Protein AF-A0A6B3FRT0-F1 (afdb_monomer_lite)

Sequence (143 aa):
QRRYFESVAPYARRLIHQVGAPAVGEITGLPPAVSLEQRRSAPGARSSVGTVTTLSNSLRMLFSRAGDYPLGAERLDSDSFSPNTAVGACPECHGLGRIHRTDEELLVPDPSLSIREGAIAAWPGAWQGKNLRDVLDALGYDV

Secondary structure (DSSP, 8-state):
-HHHHHHS-HHHHHHHTTSPPPS-S----PPP--------PPP-TT--HHHHTSHHHHHHHHHHHHPPPPTTPPP--GGGG-TTSTTTS-TTTTTSSS-----HHHH-S-TTS-TTTT--TTS--HHHHHHHHHHHHHTT---

Structure (mmCIF, N/CA/C/O backbone):
data_AF-A0A6B3FRT0-F1
#
_entry.id   AF-A0A6B3FRT0-F1
#
loop_
_atom_site.group_PDB
_atom_site.id
_atom_site.type_symbol
_atom_site.label_atom_id
_atom_site.label_alt_id
_atom_site.label_comp_id
_atom_site.label_asym_id
_atom_site.label_entity_id
_atom_site.label_seq_id
_atom_site.pdbx_PDB_ins_code
_atom_site.Cartn_x
_atom_site.Cartn_y
_atom_site.Cartn_z
_atom_site.occupancy
_atom_site.B_iso_or_equiv
_atom_site.auth_seq_id
_atom_site.auth_comp_id
_atom_site.auth_asym_id
_atom_site.auth_atom_id
_atom_site.pdbx_PDB_model_num
ATOM 1 N N . GLN A 1 1 ? 25.544 32.024 -23.897 1.00 51.34 1 GLN A N 1
ATOM 2 C CA . GLN A 1 1 ? 25.705 32.972 -22.768 1.00 51.34 1 GLN A CA 1
ATOM 3 C C . GLN A 1 1 ? 24.503 33.045 -21.813 1.00 51.34 1 GLN A C 1
ATOM 5 O O . GLN A 1 1 ? 24.745 33.018 -20.618 1.00 51.34 1 GLN A O 1
ATOM 10 N N . ARG A 1 2 ? 23.233 33.072 -22.263 1.00 47.97 2 ARG A N 1
ATOM 11 C CA . ARG A 1 2 ? 22.040 33.221 -21.381 1.00 47.97 2 ARG A CA 1
ATOM 12 C C . ARG A 1 2 ? 21.916 32.203 -20.223 1.00 47.97 2 ARG A C 1
ATOM 14 O O . ARG A 1 2 ? 21.635 32.611 -19.106 1.00 47.97 2 ARG A O 1
ATOM 21 N N . ARG A 1 3 ? 22.226 30.918 -20.456 1.00 51.53 3 ARG A N 1
ATOM 22 C CA . ARG A 1 3 ? 22.096 29.845 -19.441 1.00 51.53 3 ARG A CA 1
ATOM 23 C C . ARG A 1 3 ? 23.087 29.938 -18.267 1.00 51.53 3 ARG A C 1
ATOM 25 O O . ARG A 1 3 ? 22.765 29.487 -17.179 1.00 51.53 3 ARG A O 1
ATOM 32 N N . TYR A 1 4 ? 24.263 30.547 -18.455 1.00 59.91 4 TYR A N 1
ATOM 33 C CA . TYR A 1 4 ? 25.227 30.754 -17.359 1.00 59.91 4 TYR A CA 1
ATOM 34 C C . TYR A 1 4 ? 24.716 31.795 -16.355 1.00 59.91 4 TYR A C 1
ATOM 36 O O . TYR A 1 4 ? 24.841 31.624 -15.148 1.00 59.91 4 TYR A O 1
ATOM 44 N N . PHE A 1 5 ? 24.068 32.857 -16.844 1.00 58.00 5 PHE A N 1
ATOM 45 C CA . PHE A 1 5 ? 23.480 33.883 -15.979 1.00 58.00 5 PHE A CA 1
ATOM 46 C C . PHE A 1 5 ? 22.320 33.341 -15.134 1.00 58.00 5 PHE A C 1
ATOM 48 O O . PHE A 1 5 ? 22.100 33.807 -14.015 1.00 58.00 5 PHE A O 1
ATOM 55 N N . GLU A 1 6 ? 21.612 32.330 -15.637 1.00 60.41 6 GLU A N 1
ATOM 56 C CA . GLU A 1 6 ? 20.507 31.676 -14.933 1.00 60.41 6 GLU A CA 1
ATOM 57 C C . GLU A 1 6 ? 20.988 30.798 -13.766 1.00 60.41 6 GLU A C 1
ATOM 59 O O . GLU A 1 6 ? 20.294 30.734 -12.753 1.00 60.41 6 GLU A O 1
ATOM 64 N N . SER A 1 7 ? 22.201 30.230 -13.832 1.00 61.56 7 SER A N 1
ATOM 65 C CA . SER A 1 7 ? 22.796 29.431 -12.745 1.00 61.56 7 SER A CA 1
ATOM 66 C C . SER A 1 7 ? 23.462 30.249 -11.631 1.00 61.56 7 SER A C 1
ATOM 68 O O . SER A 1 7 ? 23.836 29.692 -10.602 1.00 61.56 7 SER A O 1
ATOM 70 N N . VAL A 1 8 ? 23.631 31.565 -11.804 1.00 67.50 8 VAL A N 1
ATOM 71 C CA . VAL A 1 8 ? 24.262 32.431 -10.793 1.00 67.50 8 VAL A CA 1
ATOM 72 C C . VAL A 1 8 ? 23.214 32.960 -9.812 1.00 67.50 8 VAL A C 1
ATOM 74 O O . VAL A 1 8 ? 22.159 33.452 -10.226 1.00 67.50 8 VAL A O 1
ATOM 77 N N . ALA A 1 9 ? 23.517 32.893 -8.511 1.00 71.75 9 ALA A N 1
ATOM 78 C CA . ALA A 1 9 ? 22.637 33.356 -7.441 1.00 71.75 9 ALA A CA 1
ATOM 79 C C . ALA A 1 9 ? 22.222 34.836 -7.627 1.00 71.75 9 ALA A C 1
ATOM 81 O O . ALA A 1 9 ? 23.047 35.649 -8.056 1.00 71.75 9 ALA A O 1
ATOM 82 N N . PRO A 1 10 ? 20.985 35.231 -7.257 1.00 68.81 10 PRO A N 1
ATOM 83 C CA . PRO A 1 10 ? 20.462 36.582 -7.499 1.00 68.81 10 PRO A CA 1
ATOM 84 C C . PRO A 1 10 ? 21.353 37.722 -6.978 1.00 68.81 10 PRO A C 1
ATOM 86 O O . PRO A 1 10 ? 21.438 38.772 -7.612 1.00 68.81 10 PRO A O 1
ATOM 89 N N . TYR A 1 11 ? 22.053 37.510 -5.857 1.00 66.81 11 TYR A N 1
ATOM 90 C CA . TYR A 1 11 ? 23.007 38.472 -5.294 1.00 66.81 11 TYR A CA 1
ATOM 91 C C . TYR A 1 11 ? 24.244 38.666 -6.186 1.00 66.81 11 TYR A C 1
ATOM 93 O O . TYR A 1 11 ? 24.618 39.795 -6.495 1.00 66.81 11 TYR A O 1
ATOM 101 N N . ALA A 1 12 ? 24.831 37.576 -6.684 1.00 63.91 12 ALA A N 1
ATOM 102 C CA . ALA A 1 12 ? 26.010 37.622 -7.546 1.00 63.91 12 ALA A CA 1
ATOM 103 C C . ALA A 1 12 ? 25.713 38.237 -8.927 1.00 63.91 12 ALA A C 1
ATOM 105 O O . ALA A 1 12 ? 26.590 38.858 -9.521 1.00 63.91 12 ALA A O 1
ATOM 106 N N . ARG A 1 13 ? 24.459 38.184 -9.402 1.00 69.25 13 ARG A N 1
ATOM 107 C CA . ARG A 1 13 ? 24.041 38.889 -10.630 1.00 69.25 13 ARG A CA 1
ATOM 108 C C . ARG A 1 13 ? 24.226 40.409 -10.539 1.00 69.25 13 ARG A C 1
ATOM 110 O O . ARG A 1 13 ? 24.562 41.028 -11.542 1.00 69.25 13 ARG A O 1
ATOM 117 N N . ARG A 1 14 ? 24.069 41.008 -9.348 1.00 67.25 14 ARG A N 1
ATOM 118 C CA . ARG A 1 14 ? 24.278 42.456 -9.138 1.00 67.25 14 ARG A CA 1
ATOM 119 C C . ARG A 1 14 ? 25.748 42.864 -9.269 1.00 67.25 14 ARG A C 1
ATOM 121 O O . ARG A 1 14 ? 26.025 43.962 -9.733 1.00 67.25 14 ARG A O 1
ATOM 128 N N . LEU A 1 15 ? 26.668 41.971 -8.906 1.00 63.25 15 LEU A N 1
ATOM 129 C CA . LEU A 1 15 ? 28.116 42.189 -8.995 1.00 63.25 15 LEU A CA 1
ATOM 130 C C . LEU A 1 15 ? 28.636 42.046 -10.432 1.00 63.25 15 LEU A C 1
ATOM 132 O O . LEU A 1 15 ? 29.570 42.739 -10.814 1.00 63.25 15 LEU A O 1
ATOM 136 N N . ILE A 1 16 ? 28.010 41.201 -11.259 1.00 63.12 16 ILE A N 1
ATOM 137 C CA . ILE A 1 16 ? 28.448 40.980 -12.649 1.00 63.12 16 ILE A CA 1
ATOM 138 C C . ILE A 1 16 ? 28.275 42.237 -13.514 1.00 63.12 16 ILE A C 1
ATOM 140 O O . ILE A 1 16 ? 29.107 42.505 -14.373 1.00 63.12 16 ILE A O 1
ATOM 144 N N . HIS A 1 17 ? 27.254 43.054 -13.247 1.00 60.31 17 HIS A N 1
ATOM 145 C CA . HIS A 1 17 ? 27.077 44.340 -13.929 1.00 60.31 17 HIS A CA 1
ATOM 146 C C . HIS A 1 17 ? 28.122 45.402 -13.539 1.00 60.31 17 HIS A C 1
ATOM 148 O O . HIS A 1 17 ? 28.196 46.433 -14.200 1.00 60.31 17 HIS A O 1
ATOM 154 N N . GLN A 1 18 ? 28.921 45.167 -12.491 1.00 59.28 18 GLN A N 1
ATOM 155 C CA . GLN A 1 18 ? 30.013 46.057 -12.074 1.00 59.28 18 GLN A CA 1
ATOM 156 C C . GLN A 1 18 ? 31.367 45.658 -12.675 1.00 59.28 18 GLN A C 1
ATOM 158 O O . GLN A 1 18 ? 32.341 46.395 -12.536 1.00 59.28 18 GLN A O 1
ATOM 163 N N . VAL A 1 19 ? 31.449 44.501 -13.337 1.00 62.47 19 VAL A N 1
ATOM 164 C CA . VAL A 1 19 ? 32.680 44.036 -13.975 1.00 62.47 19 VAL A CA 1
ATOM 165 C C . VAL A 1 19 ? 32.771 44.696 -15.350 1.00 62.47 19 VAL A C 1
ATOM 167 O O . VAL A 1 19 ? 31.917 44.478 -16.207 1.00 62.47 19 VAL A O 1
ATOM 170 N N . GLY A 1 20 ? 33.783 45.547 -15.538 1.00 68.38 20 GLY A N 1
ATOM 171 C CA . GLY A 1 20 ? 34.065 46.197 -16.819 1.00 68.38 20 GLY A CA 1
ATOM 172 C C . GLY A 1 20 ? 34.284 45.192 -17.955 1.00 68.38 20 GLY A C 1
ATOM 173 O O . GLY A 1 20 ? 34.428 43.990 -17.723 1.00 68.38 20 GLY A O 1
ATOM 174 N N . ALA A 1 21 ? 34.305 45.691 -19.195 1.00 71.12 21 ALA A N 1
ATOM 175 C CA . ALA A 1 21 ? 34.517 44.849 -20.369 1.00 71.12 21 ALA A CA 1
ATOM 176 C C . ALA A 1 21 ? 35.779 43.980 -20.183 1.00 71.12 21 ALA A C 1
ATOM 178 O O . ALA A 1 21 ? 36.821 44.508 -19.781 1.00 71.12 21 ALA A O 1
ATOM 179 N N . PRO A 1 22 ? 35.698 42.659 -20.427 1.00 70.69 22 PRO A N 1
ATOM 180 C CA . PRO A 1 22 ? 36.846 41.785 -20.258 1.00 70.69 22 PRO A CA 1
ATOM 181 C C . PRO A 1 22 ? 37.973 42.242 -21.187 1.00 70.69 22 PRO A C 1
ATOM 183 O O . PRO A 1 22 ? 37.732 42.600 -22.336 1.00 70.69 22 PRO A O 1
ATOM 186 N N . ALA A 1 23 ? 39.216 42.191 -20.709 1.00 76.62 23 ALA A N 1
ATOM 187 C CA . ALA A 1 23 ? 40.393 42.594 -21.486 1.00 76.62 23 ALA A CA 1
ATOM 188 C C . ALA A 1 23 ? 40.737 41.630 -22.644 1.00 76.62 23 ALA A C 1
ATOM 190 O O . ALA A 1 23 ? 41.798 41.745 -23.252 1.00 76.62 23 ALA A O 1
ATOM 191 N N . VAL A 1 24 ? 39.873 40.655 -22.932 1.00 78.56 24 VAL A N 1
ATOM 192 C CA . VAL A 1 24 ? 40.092 39.594 -23.918 1.00 78.56 24 VAL A CA 1
ATOM 193 C C . VAL A 1 24 ? 38.992 39.630 -24.975 1.00 78.56 24 VAL A C 1
ATOM 195 O O . VAL A 1 24 ? 37.809 39.700 -24.644 1.00 78.56 24 VAL A O 1
ATOM 198 N N . GLY A 1 25 ? 39.391 39.592 -26.250 1.00 78.38 25 GLY A N 1
ATOM 199 C CA . GLY A 1 25 ? 38.466 39.627 -27.389 1.00 78.38 25 GLY A CA 1
ATOM 200 C C . GLY A 1 25 ? 37.783 38.287 -27.666 1.00 78.38 25 GLY A C 1
ATOM 201 O O . GLY A 1 25 ? 36.653 38.261 -28.144 1.00 78.38 25 GLY A O 1
ATOM 202 N N . GLU A 1 26 ? 38.439 37.176 -27.325 1.00 79.88 26 GLU A N 1
ATOM 203 C CA . GLU A 1 26 ? 37.918 35.828 -27.541 1.00 79.88 26 GLU A CA 1
ATOM 204 C C . GLU A 1 26 ? 38.506 34.847 -26.516 1.00 79.88 26 GLU A C 1
ATOM 206 O O . GLU A 1 26 ? 39.650 34.993 -26.085 1.00 79.88 26 GLU A O 1
ATOM 211 N N . ILE A 1 27 ? 37.714 33.849 -26.111 1.00 76.75 27 ILE A N 1
ATOM 212 C CA . ILE A 1 27 ? 38.150 32.750 -25.243 1.00 76.75 27 ILE A CA 1
ATOM 213 C C . ILE A 1 27 ? 37.835 31.433 -25.954 1.00 76.75 27 ILE A C 1
ATOM 215 O O . ILE A 1 27 ? 36.669 31.090 -26.148 1.00 76.75 27 ILE A O 1
ATOM 219 N N . THR A 1 28 ? 38.873 30.675 -26.300 1.00 82.12 28 THR A N 1
ATOM 220 C CA . THR A 1 28 ? 38.776 29.342 -26.913 1.00 82.12 28 THR A CA 1
ATOM 221 C C . THR A 1 28 ? 39.165 28.249 -25.915 1.00 82.12 28 THR A C 1
ATOM 223 O O . THR A 1 28 ? 39.924 28.501 -24.983 1.00 82.12 28 THR A O 1
ATOM 226 N N . GLY A 1 29 ? 38.687 27.015 -26.110 1.00 82.19 29 GLY A N 1
ATOM 227 C CA . GLY A 1 29 ? 39.099 25.866 -25.287 1.00 82.19 29 GLY A CA 1
ATOM 228 C C . GLY A 1 29 ? 38.377 25.726 -23.943 1.00 82.19 29 GLY A C 1
ATOM 229 O O . GLY A 1 29 ? 38.827 24.969 -23.086 1.00 82.19 29 GLY A O 1
ATOM 230 N N . LEU A 1 30 ? 37.249 26.419 -23.747 1.00 78.69 30 LEU A N 1
ATOM 231 C CA . LEU A 1 30 ? 36.387 26.152 -22.597 1.00 78.69 30 LEU A CA 1
ATOM 232 C C . LEU A 1 30 ? 35.816 24.729 -22.716 1.00 78.69 30 LEU A C 1
ATOM 234 O O . LEU A 1 30 ? 35.180 24.424 -23.731 1.00 78.69 30 LEU A O 1
ATOM 238 N N . PRO A 1 31 ? 36.009 23.858 -21.709 1.00 77.62 31 PRO A N 1
ATOM 239 C CA . PRO A 1 31 ? 35.381 22.547 -21.720 1.00 77.62 31 PRO A CA 1
ATOM 240 C C . PRO A 1 31 ? 33.855 22.717 -21.719 1.00 77.62 31 PRO A C 1
ATOM 242 O O . PRO A 1 31 ? 33.342 23.686 -21.145 1.00 77.62 31 PRO A O 1
ATOM 245 N N . PRO A 1 32 ? 33.102 21.800 -22.351 1.00 78.06 32 PRO A N 1
ATOM 246 C CA . PRO A 1 32 ? 31.650 21.867 -22.335 1.00 78.06 32 PRO A CA 1
ATOM 247 C C . PRO A 1 32 ? 31.161 21.865 -20.884 1.00 78.06 32 PRO A C 1
ATOM 249 O O . PRO A 1 32 ? 31.406 20.927 -20.127 1.00 78.06 32 PRO A O 1
ATOM 252 N N . ALA A 1 33 ? 30.469 22.933 -20.488 1.00 75.44 33 ALA A N 1
ATOM 253 C CA . ALA A 1 33 ? 29.853 23.006 -19.174 1.00 75.44 33 ALA A CA 1
ATOM 254 C C . ALA A 1 33 ? 28.636 22.072 -19.149 1.00 75.44 33 ALA A C 1
ATOM 256 O O . ALA A 1 33 ? 27.592 22.376 -19.731 1.00 75.44 33 ALA A O 1
ATOM 257 N N . VAL A 1 34 ? 28.776 20.924 -18.485 1.00 74.06 34 VAL A N 1
ATOM 258 C CA . VAL A 1 34 ? 27.666 20.004 -18.224 1.00 74.06 34 VAL A CA 1
ATOM 259 C C . VAL A 1 34 ? 27.057 20.369 -16.875 1.00 74.06 34 VAL A C 1
ATOM 261 O O . VAL A 1 34 ? 27.675 20.173 -15.832 1.00 74.06 34 VAL A O 1
ATOM 264 N N . SER A 1 35 ? 25.839 20.908 -16.892 1.00 71.12 35 SER A N 1
ATOM 265 C CA . SER A 1 35 ? 25.037 21.059 -15.677 1.00 71.12 35 SER A CA 1
ATOM 266 C C . SER A 1 35 ? 24.246 19.772 -15.457 1.00 71.12 35 SER A C 1
ATOM 268 O O . SER A 1 35 ? 23.354 19.454 -16.244 1.00 71.12 35 SER A O 1
ATOM 270 N N . LEU A 1 36 ? 24.589 19.019 -14.412 1.00 67.94 36 LEU A N 1
ATOM 271 C CA . LEU A 1 36 ? 23.801 17.878 -13.955 1.00 67.94 36 LEU A CA 1
ATOM 272 C C . LEU A 1 36 ? 22.864 18.355 -12.845 1.00 67.94 36 LEU A C 1
ATOM 274 O O . LEU A 1 36 ? 23.280 18.551 -11.704 1.00 67.94 36 LEU A O 1
ATOM 278 N N . GLU A 1 37 ? 21.587 18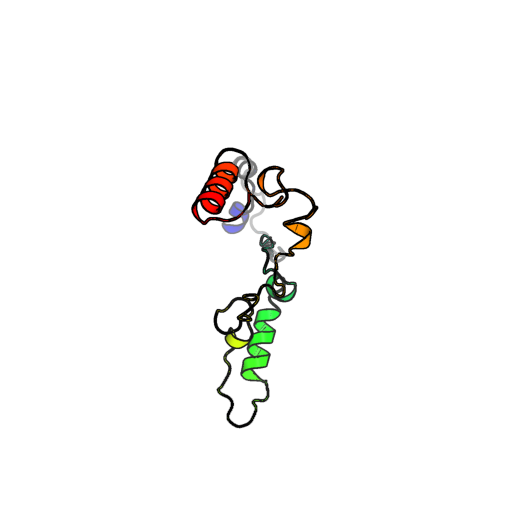.542 -13.171 1.00 63.41 37 GLU A N 1
ATOM 279 C CA . GLU A 1 37 ? 20.568 18.748 -12.145 1.00 63.41 37 GLU A CA 1
ATOM 280 C C . GLU A 1 37 ? 20.382 17.451 -11.356 1.00 63.41 37 GLU A C 1
ATOM 282 O O . GLU A 1 37 ? 19.853 16.457 -11.862 1.00 63.41 37 GLU A O 1
ATOM 287 N N . GLN A 1 38 ? 20.779 17.461 -10.083 1.00 66.62 38 GLN A N 1
ATOM 288 C CA . GLN A 1 38 ? 20.372 16.413 -9.161 1.00 66.62 38 GLN A CA 1
ATOM 289 C C . GLN A 1 38 ? 18.873 16.587 -8.884 1.00 66.62 38 GLN A C 1
ATOM 291 O O . GLN A 1 38 ? 18.479 17.315 -7.972 1.00 66.62 38 GLN A O 1
ATOM 296 N N . ARG A 1 39 ? 18.022 15.912 -9.667 1.00 64.00 39 ARG A N 1
ATOM 297 C CA . ARG A 1 39 ? 16.595 15.782 -9.353 1.00 64.00 39 ARG A CA 1
ATOM 298 C C . ARG A 1 39 ? 16.457 14.962 -8.077 1.00 64.00 39 ARG A C 1
ATOM 300 O O . ARG A 1 39 ? 16.364 13.738 -8.106 1.00 64.00 39 ARG A O 1
ATOM 307 N N . ARG A 1 40 ? 16.464 15.643 -6.934 1.00 61.56 40 ARG A N 1
ATOM 308 C CA . ARG A 1 40 ? 16.062 15.060 -5.657 1.00 61.56 40 ARG A CA 1
ATOM 309 C C . ARG A 1 40 ? 14.548 14.883 -5.701 1.00 61.56 40 ARG A C 1
ATOM 311 O O . ARG A 1 40 ? 13.807 15.736 -5.227 1.00 61.56 40 ARG A O 1
ATOM 318 N N . SER A 1 41 ? 14.075 13.806 -6.325 1.00 64.38 41 SER A N 1
ATOM 319 C CA . SER A 1 41 ? 12.700 13.367 -6.093 1.00 64.38 41 SER A CA 1
ATOM 320 C C . SER A 1 41 ? 12.578 13.026 -4.615 1.00 64.38 41 SER A C 1
ATOM 322 O O . SER A 1 41 ? 13.357 12.221 -4.104 1.00 64.38 41 SER A O 1
ATOM 324 N N . ALA A 1 42 ? 11.622 13.649 -3.928 1.00 70.31 42 ALA A N 1
ATOM 325 C CA . ALA A 1 42 ? 11.265 13.237 -2.582 1.00 70.31 42 ALA A CA 1
ATOM 326 C C . ALA A 1 42 ? 10.782 11.776 -2.649 1.00 70.31 42 ALA A C 1
ATOM 328 O O . ALA A 1 42 ? 9.873 11.486 -3.436 1.00 70.31 42 ALA A O 1
ATOM 329 N N . PRO A 1 43 ? 11.391 10.846 -1.894 1.00 72.00 43 PRO A N 1
ATOM 330 C CA . PRO A 1 43 ? 10.902 9.478 -1.832 1.00 72.00 43 PRO A CA 1
ATOM 331 C C . PRO A 1 43 ? 9.462 9.470 -1.308 1.00 72.00 43 PRO A C 1
ATOM 333 O O . PRO A 1 43 ? 9.160 10.107 -0.301 1.00 72.00 43 PRO A O 1
ATOM 336 N N . GLY A 1 44 ? 8.575 8.754 -1.994 1.00 80.69 44 GLY A N 1
ATOM 337 C CA . GLY A 1 44 ? 7.226 8.448 -1.521 1.00 80.69 44 GLY A CA 1
ATOM 338 C C . GLY A 1 44 ? 7.132 6.999 -1.044 1.00 80.69 44 GLY A C 1
ATOM 339 O O . GLY A 1 44 ? 8.041 6.203 -1.265 1.00 80.69 44 GLY A O 1
ATOM 340 N N . ALA A 1 45 ? 5.997 6.615 -0.456 1.00 82.31 45 ALA A N 1
ATOM 341 C CA . ALA A 1 45 ? 5.774 5.248 0.037 1.00 82.31 45 ALA A CA 1
ATOM 342 C C . ALA A 1 45 ? 5.902 4.150 -1.044 1.00 82.31 45 ALA A C 1
ATOM 344 O O . ALA A 1 45 ? 6.101 2.987 -0.714 1.00 82.31 45 ALA A O 1
ATOM 345 N N . ARG A 1 46 ? 5.798 4.522 -2.329 1.00 82.81 46 ARG A N 1
ATOM 346 C CA . ARG A 1 46 ? 5.949 3.636 -3.500 1.00 82.81 46 ARG A CA 1
ATOM 347 C C . ARG A 1 46 ? 7.322 3.722 -4.175 1.00 82.81 46 ARG A C 1
ATOM 349 O O . ARG A 1 46 ? 7.533 3.117 -5.223 1.00 82.81 46 ARG A O 1
ATOM 356 N N . SER A 1 47 ? 8.252 4.509 -3.637 1.00 88.44 47 SER A N 1
ATOM 357 C CA . SER A 1 47 ? 9.583 4.638 -4.223 1.00 88.44 47 SER A CA 1
ATOM 358 C C . SER A 1 47 ? 10.397 3.367 -4.000 1.00 88.44 47 SER A C 1
ATOM 360 O O . SER A 1 47 ? 10.581 2.920 -2.874 1.00 88.44 47 SER A O 1
ATOM 362 N N . SER A 1 48 ? 10.940 2.822 -5.084 1.00 87.81 48 SER A N 1
ATOM 363 C CA . SER A 1 48 ? 11.905 1.725 -5.068 1.00 87.81 48 SER A CA 1
ATOM 364 C C . SER A 1 48 ? 13.198 2.135 -5.770 1.00 87.81 48 SER A C 1
ATOM 366 O O . SER A 1 48 ? 13.237 3.119 -6.519 1.00 87.81 48 SER A O 1
ATOM 368 N N . VAL A 1 49 ? 14.261 1.346 -5.588 1.00 90.19 49 VAL A N 1
ATOM 369 C CA . VAL A 1 49 ? 15.519 1.519 -6.336 1.00 90.19 49 VAL A CA 1
ATOM 370 C C . VAL A 1 49 ? 15.241 1.555 -7.841 1.00 90.19 49 VAL A C 1
ATOM 372 O O . VAL A 1 49 ? 15.755 2.427 -8.537 1.00 90.19 49 VAL A O 1
ATOM 375 N N . GLY A 1 50 ? 14.358 0.683 -8.339 1.00 89.50 50 GLY A N 1
ATOM 376 C CA . GLY A 1 50 ? 14.005 0.609 -9.757 1.00 89.50 50 GLY A CA 1
ATOM 377 C C . GLY A 1 50 ? 13.268 1.840 -10.297 1.00 89.50 50 GLY A C 1
ATOM 378 O O . GLY A 1 50 ? 13.449 2.190 -11.465 1.00 89.50 50 GLY A O 1
ATOM 379 N N . THR A 1 51 ? 12.451 2.524 -9.487 1.00 87.62 51 THR A N 1
ATOM 380 C CA . THR A 1 51 ? 11.779 3.768 -9.911 1.00 87.62 51 THR A CA 1
ATOM 381 C C . THR A 1 51 ? 12.708 4.972 -9.822 1.00 87.62 51 THR A C 1
ATOM 383 O O . THR A 1 51 ? 12.707 5.803 -10.722 1.00 87.62 51 THR A O 1
ATOM 386 N N . VAL A 1 52 ? 13.534 5.048 -8.771 1.00 88.00 52 VAL A N 1
ATOM 387 C CA . VAL A 1 52 ? 14.462 6.174 -8.553 1.00 88.00 52 VAL A CA 1
ATOM 388 C C . VAL A 1 52 ? 15.573 6.186 -9.601 1.00 88.00 52 VAL A C 1
ATOM 390 O O . VAL A 1 52 ? 15.924 7.237 -10.124 1.00 88.00 52 VAL A O 1
ATOM 393 N N . THR A 1 53 ? 16.094 5.012 -9.955 1.00 89.31 53 THR A N 1
ATOM 394 C CA . THR A 1 53 ? 17.136 4.863 -10.985 1.00 89.31 53 THR A CA 1
ATOM 395 C C . THR A 1 53 ? 16.578 4.774 -12.403 1.00 89.31 53 THR A C 1
ATOM 397 O O . THR A 1 53 ? 17.345 4.677 -13.354 1.00 89.31 53 THR A O 1
ATOM 400 N N . THR A 1 54 ? 15.252 4.773 -12.571 1.00 89.56 54 THR A N 1
ATOM 401 C CA . THR A 1 54 ? 14.544 4.529 -13.842 1.00 89.56 54 THR A CA 1
ATOM 402 C C . THR A 1 54 ? 14.764 3.148 -14.479 1.00 89.56 54 THR A C 1
ATOM 404 O O . THR A 1 54 ? 14.196 2.882 -15.537 1.00 89.56 54 THR A O 1
ATOM 407 N N . LEU A 1 55 ? 15.478 2.222 -13.821 1.00 93.94 55 LEU A N 1
ATOM 408 C CA . LEU A 1 55 ? 15.657 0.835 -14.284 1.00 93.94 55 LEU A CA 1
ATOM 409 C C . LEU A 1 55 ? 14.324 0.133 -14.585 1.00 93.94 55 LEU A C 1
ATOM 411 O O . LEU A 1 55 ? 14.219 -0.633 -15.541 1.00 93.94 55 LEU A O 1
ATOM 415 N N . SER A 1 56 ? 13.281 0.446 -13.813 1.00 93.56 56 SER A N 1
ATOM 416 C CA . SER A 1 56 ? 11.921 -0.067 -14.028 1.00 93.56 56 SER A CA 1
ATOM 417 C C . SER A 1 56 ? 11.343 0.264 -15.411 1.00 93.56 56 SER A C 1
ATOM 419 O O . SER A 1 56 ? 10.494 -0.476 -15.897 1.00 93.56 56 SER A O 1
ATOM 421 N N . ASN A 1 57 ? 11.793 1.337 -16.072 1.00 94.12 57 ASN A N 1
ATOM 422 C CA . ASN A 1 57 ? 11.364 1.684 -17.431 1.00 94.12 57 ASN A CA 1
ATOM 423 C C . ASN A 1 57 ? 11.954 0.723 -18.466 1.00 94.12 57 ASN A C 1
ATOM 425 O O . ASN A 1 57 ? 11.246 0.267 -19.361 1.00 94.12 57 ASN A O 1
ATOM 429 N N . SER A 1 58 ? 13.232 0.378 -18.323 1.00 95.62 58 SER A N 1
ATOM 430 C CA . SER A 1 58 ? 13.887 -0.580 -19.215 1.00 95.62 58 SER A CA 1
ATOM 431 C C . SER A 1 58 ? 13.343 -1.989 -18.997 1.00 95.62 58 SER A C 1
ATOM 433 O O . SER A 1 58 ? 13.019 -2.677 -19.961 1.00 95.62 58 SER A O 1
ATOM 435 N N . LEU A 1 59 ? 13.169 -2.397 -17.735 1.00 95.31 59 LEU A N 1
ATOM 436 C CA . LEU A 1 59 ? 12.665 -3.728 -17.392 1.00 95.31 59 LEU A CA 1
ATOM 437 C C . LEU A 1 59 ? 11.242 -3.963 -17.905 1.00 95.31 59 LEU A C 1
ATOM 439 O O . LEU A 1 59 ? 10.990 -4.986 -18.532 1.00 95.31 59 LEU A O 1
ATOM 443 N N . ARG A 1 60 ? 10.324 -3.005 -17.722 1.00 95.56 60 ARG A N 1
ATOM 444 C CA . ARG A 1 60 ? 8.943 -3.165 -18.209 1.00 95.56 60 ARG A CA 1
ATOM 445 C C . ARG A 1 60 ? 8.859 -3.290 -19.734 1.00 95.56 60 ARG A C 1
ATOM 447 O O . ARG A 1 60 ? 8.014 -4.014 -20.251 1.00 95.56 60 ARG A O 1
ATOM 454 N N . MET A 1 61 ? 9.738 -2.590 -20.456 1.00 95.81 61 MET A N 1
ATOM 455 C CA . MET A 1 61 ? 9.821 -2.682 -21.914 1.00 95.81 61 MET A CA 1
ATOM 456 C C . MET A 1 61 ? 10.409 -4.025 -22.337 1.00 95.81 61 MET A C 1
ATOM 458 O O . MET A 1 61 ? 9.876 -4.650 -23.250 1.00 95.81 61 MET A O 1
ATOM 462 N N . LEU A 1 62 ? 11.459 -4.483 -21.651 1.00 95.50 62 LEU A N 1
ATOM 463 C CA . LEU A 1 62 ? 12.064 -5.790 -21.885 1.00 95.50 62 LEU A CA 1
ATOM 464 C C . LEU A 1 62 ? 11.042 -6.915 -21.683 1.00 95.50 62 LEU A C 1
ATOM 466 O O . LEU A 1 62 ? 10.864 -7.721 -22.585 1.00 95.50 62 LEU A O 1
ATOM 470 N N . PHE A 1 63 ? 10.320 -6.938 -20.559 1.00 94.00 63 PHE A N 1
ATOM 471 C CA . PHE A 1 63 ? 9.316 -7.974 -20.292 1.00 94.00 63 PHE A CA 1
ATOM 472 C C . PHE A 1 63 ? 8.169 -7.955 -21.303 1.00 94.00 63 PHE A C 1
ATOM 474 O O . PHE A 1 63 ? 7.786 -9.002 -21.813 1.00 94.00 63 PHE A O 1
ATOM 481 N N . SER A 1 64 ? 7.677 -6.770 -21.667 1.00 94.62 64 SER A N 1
ATOM 482 C CA . SER A 1 64 ? 6.609 -6.651 -22.662 1.00 94.62 64 SER A CA 1
ATOM 483 C C . SER A 1 64 ? 7.035 -7.106 -24.065 1.00 94.62 64 SER A C 1
ATOM 485 O O . SER A 1 64 ? 6.231 -7.691 -24.791 1.00 94.62 64 SER A O 1
ATOM 487 N N . ARG A 1 65 ? 8.283 -6.832 -24.474 1.00 93.19 65 ARG A N 1
ATOM 488 C CA . ARG A 1 65 ? 8.741 -7.024 -25.865 1.00 93.19 65 ARG A CA 1
ATOM 489 C C . ARG A 1 65 ? 9.554 -8.287 -26.109 1.00 93.19 65 ARG A C 1
ATOM 491 O O . ARG A 1 65 ? 9.558 -8.763 -27.237 1.00 93.19 65 ARG A O 1
ATOM 498 N N . ALA A 1 66 ? 10.251 -8.782 -25.096 1.00 93.56 66 ALA A N 1
ATOM 499 C CA . ALA A 1 66 ? 11.158 -9.922 -25.189 1.00 93.56 66 ALA A CA 1
ATOM 500 C C . ALA A 1 66 ? 10.783 -11.068 -24.234 1.00 93.56 66 ALA A C 1
ATOM 502 O O . ALA A 1 66 ? 11.536 -12.029 -24.132 1.00 93.56 66 ALA A O 1
ATOM 503 N N . GLY A 1 67 ? 9.665 -10.960 -23.507 1.00 89.44 67 GLY A N 1
ATOM 504 C CA . GLY A 1 67 ? 9.148 -12.049 -22.682 1.00 89.44 67 GLY A CA 1
ATOM 505 C C . GLY A 1 67 ? 8.462 -13.133 -23.515 1.00 89.44 67 GLY A C 1
ATOM 506 O O . GLY A 1 67 ? 7.829 -12.837 -24.530 1.00 89.44 67 GLY A O 1
ATOM 507 N N . ASP A 1 68 ? 8.559 -14.377 -23.051 1.00 90.00 68 ASP A N 1
ATOM 508 C CA . ASP A 1 68 ? 7.817 -15.505 -23.611 1.00 90.00 68 ASP A CA 1
ATOM 509 C C . ASP A 1 68 ? 6.393 -15.538 -23.044 1.00 90.00 68 ASP A C 1
ATOM 511 O O . ASP A 1 68 ? 6.185 -15.455 -21.830 1.00 90.00 68 ASP A O 1
ATOM 515 N N . TYR A 1 69 ? 5.403 -15.675 -23.928 1.00 87.38 69 TYR A N 1
ATOM 516 C CA . TYR A 1 69 ? 3.990 -15.708 -23.556 1.00 87.38 69 TYR A CA 1
ATOM 517 C C . TYR A 1 69 ? 3.468 -17.148 -23.545 1.00 87.38 69 TYR A C 1
ATOM 519 O O . TYR A 1 69 ? 3.683 -17.880 -24.516 1.00 87.38 69 TYR A O 1
ATOM 527 N N . PRO A 1 70 ? 2.740 -17.564 -22.492 1.00 87.88 70 PRO A N 1
ATOM 528 C CA . PRO A 1 70 ? 2.015 -18.827 -22.507 1.00 87.88 70 PRO A CA 1
ATOM 529 C C . PRO A 1 70 ? 1.032 -18.895 -23.681 1.00 87.88 70 PRO A C 1
ATOM 531 O O . PRO A 1 70 ? 0.462 -17.883 -24.096 1.00 87.88 70 PRO A O 1
ATOM 534 N N . LEU A 1 71 ? 0.797 -20.102 -24.200 1.00 89.06 71 LEU A N 1
ATOM 535 C CA . LEU A 1 71 ? -0.152 -20.318 -25.291 1.00 89.06 71 LEU A CA 1
ATOM 536 C C . LEU A 1 71 ? -1.550 -19.811 -24.889 1.00 89.06 71 LEU A C 1
ATOM 538 O O . LEU A 1 71 ? -2.093 -20.232 -23.870 1.00 89.06 71 LEU A O 1
ATOM 542 N N . GLY A 1 72 ? -2.130 -18.924 -25.700 1.00 88.75 72 GLY A N 1
ATOM 543 C CA . GLY A 1 72 ? -3.456 -18.344 -25.452 1.00 88.75 72 GLY A CA 1
ATOM 544 C C . GLY A 1 72 ? -3.478 -17.155 -24.485 1.00 88.75 72 GLY A C 1
ATOM 545 O O . GLY A 1 72 ? -4.554 -16.617 -24.237 1.00 88.75 72 GLY A O 1
ATOM 546 N N . ALA A 1 73 ? -2.330 -16.720 -23.957 1.00 87.38 73 ALA A N 1
ATOM 547 C CA . ALA A 1 73 ? -2.259 -15.506 -23.152 1.00 87.38 73 ALA A CA 1
ATOM 548 C C . ALA A 1 73 ? -2.427 -14.249 -24.021 1.00 87.38 73 ALA A C 1
ATOM 550 O O . ALA A 1 73 ? -1.876 -14.155 -25.122 1.00 87.38 73 ALA A O 1
ATOM 551 N N . GLU A 1 74 ? -3.157 -13.258 -23.505 1.00 88.69 74 GLU A N 1
ATOM 552 C CA . GLU A 1 74 ? -3.207 -11.933 -24.118 1.00 88.69 74 GLU A CA 1
ATOM 553 C C . GLU A 1 74 ? -1.852 -11.226 -24.017 1.00 88.69 74 GLU A C 1
ATOM 555 O O . GLU A 1 74 ? -1.056 -11.445 -23.098 1.00 88.69 74 GLU A O 1
ATOM 560 N N . ARG A 1 75 ? -1.585 -10.351 -24.989 1.00 88.25 75 ARG A N 1
ATOM 561 C CA . ARG A 1 75 ? -0.333 -9.602 -25.047 1.00 88.25 75 ARG A CA 1
ATOM 562 C C . ARG A 1 75 ? -0.296 -8.575 -23.917 1.00 88.25 75 ARG A C 1
ATOM 564 O O . ARG A 1 75 ? -1.190 -7.743 -23.806 1.00 88.25 75 ARG A O 1
ATOM 571 N N . LEU A 1 76 ? 0.776 -8.597 -23.131 1.00 93.38 76 LEU A N 1
ATOM 572 C CA . LEU A 1 76 ? 0.964 -7.691 -22.003 1.00 93.38 76 LEU A CA 1
ATOM 573 C C . LEU A 1 76 ? 1.848 -6.514 -22.422 1.00 93.38 76 LEU A C 1
ATOM 575 O O . LEU A 1 76 ? 3.047 -6.650 -22.686 1.00 93.38 76 LEU A O 1
ATOM 579 N N . ASP A 1 77 ? 1.263 -5.321 -22.475 1.00 94.12 77 ASP A N 1
ATOM 580 C CA . ASP A 1 77 ? 2.043 -4.102 -22.672 1.00 94.12 77 ASP A CA 1
ATOM 581 C C . ASP A 1 77 ? 2.845 -3.750 -21.408 1.00 94.12 77 ASP A C 1
ATOM 583 O O . ASP A 1 77 ? 2.626 -4.298 -20.324 1.00 94.12 77 ASP A O 1
ATOM 587 N N . SER A 1 78 ? 3.799 -2.828 -21.546 1.00 95.75 78 SER A N 1
ATOM 588 C CA . SER A 1 78 ? 4.735 -2.444 -20.481 1.00 95.75 78 SER A CA 1
ATOM 589 C C . SER A 1 78 ? 4.050 -1.972 -19.194 1.00 95.75 78 SER A C 1
ATOM 591 O O . SER A 1 78 ? 4.604 -2.135 -18.106 1.00 95.75 78 SER A O 1
ATOM 593 N N . ASP A 1 79 ? 2.834 -1.438 -19.289 1.00 95.88 79 ASP A N 1
ATOM 594 C CA . ASP A 1 79 ? 2.042 -1.032 -18.130 1.00 95.88 79 ASP A CA 1
ATOM 595 C C . ASP A 1 79 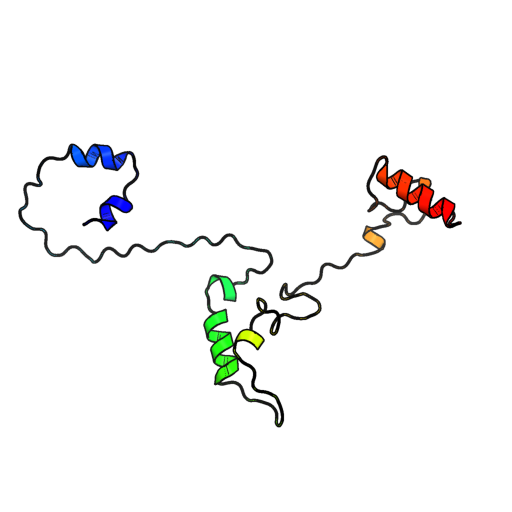? 1.626 -2.208 -17.245 1.00 95.88 79 ASP A C 1
ATOM 597 O O . ASP A 1 79 ? 1.482 -2.019 -16.041 1.00 95.88 79 ASP A O 1
ATOM 601 N N . SER A 1 80 ? 1.527 -3.422 -17.787 1.00 95.19 80 SER A N 1
ATOM 602 C CA . SER A 1 80 ? 1.248 -4.644 -17.015 1.00 95.19 80 SER A CA 1
ATOM 603 C C . SER A 1 80 ? 2.391 -5.008 -16.060 1.00 95.19 80 SER A C 1
ATOM 605 O O . SER A 1 80 ? 2.197 -5.751 -15.106 1.00 95.19 80 SER A O 1
ATOM 607 N N . PHE A 1 81 ? 3.588 -4.460 -16.289 1.00 94.75 81 PHE A N 1
ATOM 608 C CA . PHE A 1 81 ? 4.797 -4.712 -15.501 1.00 94.75 81 PHE A CA 1
ATOM 609 C C . PHE A 1 81 ? 5.195 -3.505 -14.639 1.00 94.75 81 PHE A C 1
ATOM 611 O O . PHE A 1 81 ? 6.363 -3.335 -14.282 1.00 94.75 81 PHE A O 1
ATOM 618 N N . SER A 1 82 ? 4.239 -2.628 -14.327 1.00 94.31 82 SER A N 1
ATOM 619 C CA . SER A 1 82 ? 4.459 -1.439 -13.508 1.00 94.31 82 SER A CA 1
ATOM 620 C C . SER A 1 82 ? 3.619 -1.493 -12.229 1.00 94.31 82 SER A C 1
ATOM 622 O O . SER A 1 82 ? 2.396 -1.525 -12.312 1.00 94.31 82 SER A O 1
ATOM 624 N N . PRO A 1 83 ? 4.221 -1.372 -11.029 1.00 93.00 83 PRO A N 1
ATOM 625 C CA . PRO A 1 83 ? 3.451 -1.274 -9.787 1.00 93.00 83 PRO A CA 1
ATOM 626 C C . PRO A 1 83 ? 2.715 0.073 -9.647 1.00 93.00 83 PRO A C 1
ATOM 628 O O . PRO A 1 83 ? 1.965 0.271 -8.699 1.00 93.00 83 PRO A O 1
ATOM 631 N N . ASN A 1 84 ? 2.941 1.022 -10.562 1.00 91.94 84 ASN A N 1
ATOM 632 C CA . ASN A 1 84 ? 2.352 2.364 -10.524 1.00 91.94 84 ASN A CA 1
ATOM 633 C C . ASN A 1 84 ? 1.196 2.557 -11.520 1.00 91.94 84 ASN A C 1
ATOM 635 O O . ASN A 1 84 ? 0.696 3.670 -11.655 1.00 91.94 84 ASN A O 1
ATOM 639 N N . THR A 1 85 ? 0.797 1.515 -12.247 1.00 93.88 85 THR A N 1
ATOM 640 C CA . THR A 1 85 ? -0.355 1.536 -13.163 1.00 93.88 85 THR A CA 1
ATOM 641 C C . THR A 1 85 ? -1.490 0.716 -12.559 1.00 93.88 85 THR A C 1
ATOM 643 O O . THR A 1 85 ? -1.248 -0.223 -11.806 1.00 93.88 85 THR A O 1
ATOM 646 N N . ALA A 1 86 ? -2.739 1.040 -12.897 1.00 94.38 86 ALA A N 1
ATOM 647 C CA . ALA A 1 86 ? -3.889 0.275 -12.408 1.00 94.38 86 ALA A CA 1
ATOM 648 C C . ALA A 1 86 ? -3.859 -1.191 -12.880 1.00 94.38 86 ALA A C 1
ATOM 650 O O . ALA A 1 86 ? -4.238 -2.078 -12.127 1.00 94.38 86 ALA A O 1
ATOM 651 N N . VAL A 1 87 ? -3.377 -1.435 -14.105 1.00 95.38 87 VAL A N 1
ATOM 652 C CA . VAL A 1 87 ? -3.314 -2.774 -14.713 1.00 95.38 87 VAL A CA 1
ATOM 653 C C . VAL A 1 87 ? -2.176 -3.621 -14.134 1.00 95.38 87 VAL A C 1
ATOM 655 O O . VAL A 1 87 ? -2.349 -4.820 -13.954 1.00 95.38 87 VAL A O 1
ATOM 658 N N . GLY A 1 88 ? -1.016 -3.022 -13.842 1.00 94.31 88 GLY A N 1
ATOM 659 C CA . GLY A 1 88 ? 0.151 -3.754 -13.337 1.00 94.31 88 GLY A CA 1
ATOM 660 C C . GLY A 1 88 ? 0.241 -3.833 -11.811 1.00 94.31 88 GLY A C 1
ATOM 661 O O . GLY A 1 88 ? 0.958 -4.677 -11.272 1.00 94.31 88 GLY A O 1
ATOM 662 N N . ALA A 1 89 ? -0.460 -2.962 -11.083 1.00 95.31 89 ALA A N 1
ATOM 663 C CA . ALA A 1 89 ? -0.443 -2.976 -9.629 1.00 95.31 89 ALA A CA 1
ATOM 664 C C . ALA A 1 89 ? -1.164 -4.210 -9.070 1.00 95.31 89 ALA A C 1
ATOM 666 O O . ALA A 1 89 ? -2.281 -4.536 -9.460 1.00 95.31 89 ALA A O 1
ATOM 667 N N . CYS A 1 90 ? -0.548 -4.853 -8.074 1.00 94.44 90 CYS A N 1
ATOM 668 C CA . CYS A 1 90 ? -1.196 -5.912 -7.303 1.00 94.44 90 CYS A CA 1
ATOM 669 C C . CYS A 1 90 ? -2.534 -5.402 -6.724 1.00 94.44 90 CYS A C 1
ATOM 671 O O . CYS A 1 90 ? -2.535 -4.340 -6.094 1.00 94.44 90 CYS A O 1
ATOM 673 N N . PRO A 1 91 ? -3.649 -6.137 -6.881 1.00 94.75 91 PRO A N 1
ATOM 674 C CA . PRO A 1 91 ? -4.967 -5.681 -6.438 1.00 94.75 91 PRO A CA 1
ATOM 675 C C . PRO A 1 91 ? -5.111 -5.606 -4.913 1.00 94.75 91 PRO A C 1
ATOM 677 O O . PRO A 1 91 ? -5.968 -4.875 -4.436 1.00 94.75 91 PRO A O 1
ATOM 680 N N . GLU A 1 92 ? -4.276 -6.319 -4.149 1.00 94.94 92 GLU A N 1
ATOM 681 C CA . GLU A 1 92 ? -4.330 -6.322 -2.679 1.00 94.94 92 GLU A CA 1
ATOM 682 C C . GLU A 1 92 ? -3.486 -5.192 -2.067 1.00 94.94 92 GLU A C 1
ATOM 684 O O . GLU A 1 92 ? -3.951 -4.456 -1.205 1.00 94.94 92 GLU A O 1
ATOM 689 N N . CYS A 1 93 ? -2.238 -5.015 -2.522 1.00 94.44 93 CYS A N 1
ATOM 690 C CA . CYS A 1 93 ? -1.345 -3.979 -1.983 1.00 94.44 93 CYS A CA 1
ATOM 691 C C . CYS A 1 93 ? -1.301 -2.687 -2.815 1.00 94.44 93 CYS A C 1
ATOM 693 O O . CYS A 1 93 ? -0.574 -1.755 -2.469 1.00 94.44 93 CYS A O 1
ATOM 695 N N . HIS A 1 94 ? -2.015 -2.627 -3.941 1.00 93.31 94 HIS A N 1
ATOM 696 C CA . HIS A 1 94 ? -2.053 -1.489 -4.868 1.00 93.31 94 HIS A CA 1
ATOM 697 C C . HIS A 1 94 ? -0.658 -0.966 -5.244 1.00 93.31 94 HIS A C 1
ATOM 699 O O . HIS A 1 94 ? -0.394 0.243 -5.223 1.00 93.31 94 HIS A O 1
ATOM 705 N N . GLY A 1 95 ? 0.261 -1.899 -5.512 1.00 92.50 95 GLY A N 1
ATOM 706 C CA . GLY A 1 95 ? 1.634 -1.603 -5.923 1.00 92.50 95 GLY A CA 1
ATOM 707 C C . GLY A 1 95 ? 2.577 -1.129 -4.811 1.00 92.50 95 GLY A C 1
ATOM 708 O O . GLY A 1 95 ? 3.709 -0.759 -5.104 1.00 92.50 95 GLY A O 1
ATOM 709 N N . LEU A 1 96 ? 2.149 -1.138 -3.542 1.00 92.69 96 LEU A N 1
ATOM 710 C CA . LEU A 1 96 ? 3.007 -0.780 -2.403 1.00 92.69 96 LEU A CA 1
ATOM 711 C C . LEU A 1 96 ? 4.031 -1.871 -2.055 1.00 92.69 96 LEU A C 1
ATOM 713 O O . LEU A 1 96 ? 5.048 -1.575 -1.435 1.00 92.69 96 LEU A O 1
ATOM 717 N N . GLY A 1 97 ? 3.752 -3.130 -2.406 1.00 91.94 97 GLY A N 1
ATOM 718 C CA . GLY A 1 97 ? 4.585 -4.286 -2.047 1.00 91.94 97 GLY A CA 1
ATOM 719 C C . GLY A 1 97 ? 4.441 -4.741 -0.590 1.00 91.94 97 GLY A C 1
ATOM 720 O O . GLY A 1 97 ? 5.095 -5.691 -0.175 1.00 91.94 97 GLY A O 1
ATOM 721 N N . ARG A 1 98 ? 3.580 -4.081 0.189 1.00 91.56 98 ARG A N 1
ATOM 722 C CA . ARG A 1 98 ? 3.226 -4.453 1.561 1.00 91.56 98 ARG A CA 1
ATOM 723 C C . ARG A 1 98 ? 1.782 -4.076 1.850 1.00 91.56 98 ARG A C 1
ATOM 725 O O . ARG A 1 98 ? 1.259 -3.135 1.254 1.00 91.56 98 ARG A O 1
ATOM 732 N N . ILE A 1 99 ? 1.170 -4.786 2.787 1.00 93.44 99 ILE A N 1
ATOM 733 C CA . ILE A 1 99 ? -0.198 -4.540 3.237 1.00 93.44 99 ILE A CA 1
ATOM 734 C C . ILE A 1 99 ? -0.128 -4.176 4.711 1.00 93.44 99 ILE A C 1
ATOM 736 O O . ILE A 1 99 ? 0.488 -4.887 5.502 1.00 93.44 99 ILE A O 1
ATOM 740 N N . HIS A 1 100 ? -0.750 -3.060 5.070 1.00 90.75 100 HIS A N 1
ATOM 741 C CA . HIS A 1 100 ? -0.936 -2.681 6.462 1.00 90.75 100 HIS A CA 1
ATOM 742 C C . HIS A 1 100 ? -2.265 -3.276 6.920 1.00 90.75 100 HIS A C 1
ATOM 744 O O . HIS A 1 100 ? -3.322 -2.743 6.591 1.00 90.75 100 HIS A O 1
ATOM 750 N N . ARG A 1 101 ? -2.203 -4.423 7.600 1.00 91.06 101 ARG A N 1
ATOM 751 C CA . ARG A 1 101 ? -3.369 -5.022 8.254 1.00 91.06 101 ARG A CA 1
ATOM 752 C C . ARG A 1 101 ? -3.434 -4.560 9.700 1.00 91.06 101 ARG A C 1
ATOM 754 O O . ARG A 1 101 ? -2.413 -4.227 10.298 1.00 91.06 101 ARG A O 1
ATOM 761 N N . THR A 1 102 ? -4.646 -4.549 10.222 1.00 92.25 102 THR A N 1
ATOM 762 C CA . THR A 1 102 ? -4.909 -4.278 11.627 1.00 92.25 102 THR A CA 1
ATOM 763 C C . THR A 1 102 ? -4.871 -5.590 12.401 1.00 92.25 102 THR A C 1
ATOM 765 O O . THR A 1 102 ? -5.376 -6.596 11.904 1.00 92.25 102 THR A O 1
ATOM 768 N N . ASP A 1 103 ? -4.273 -5.571 13.586 1.00 93.88 103 ASP A N 1
ATOM 769 C CA . ASP A 1 103 ? -4.194 -6.716 14.493 1.00 93.88 103 ASP A CA 1
ATOM 770 C C . ASP A 1 103 ? -5.098 -6.461 15.702 1.00 93.88 103 ASP A C 1
ATOM 772 O O . ASP A 1 103 ? -5.043 -5.376 16.284 1.00 93.88 103 ASP A O 1
ATOM 776 N N . GLU A 1 104 ? -5.939 -7.429 16.058 1.00 94.44 104 GLU A N 1
ATOM 777 C CA . GLU A 1 104 ? -6.861 -7.318 17.189 1.00 94.44 104 GLU A CA 1
ATOM 778 C C . GLU A 1 104 ? -6.114 -7.121 18.511 1.00 94.44 104 GLU A C 1
ATOM 780 O O . GLU A 1 104 ? -6.524 -6.277 19.305 1.00 94.44 104 GLU A O 1
ATOM 785 N N . GLU A 1 105 ? -4.966 -7.779 18.700 1.00 95.19 105 GLU A N 1
ATOM 786 C CA . GLU A 1 105 ? -4.143 -7.630 19.908 1.00 95.19 105 GLU A CA 1
ATOM 787 C C . GLU A 1 105 ? -3.600 -6.198 20.058 1.00 95.19 105 GLU A C 1
ATOM 789 O O . GLU A 1 105 ? -3.385 -5.711 21.167 1.00 95.19 105 GLU A O 1
ATOM 794 N N . LEU A 1 106 ? -3.408 -5.485 18.941 1.00 94.25 106 LEU A N 1
ATOM 795 C CA . LEU A 1 106 ? -3.004 -4.076 18.950 1.00 94.25 106 LEU A CA 1
ATOM 796 C C . LEU A 1 106 ? -4.191 -3.122 19.144 1.00 94.25 106 LEU A C 1
ATOM 798 O O . LEU A 1 106 ? -4.001 -1.998 19.611 1.00 94.25 106 LEU A O 1
ATOM 802 N N . LEU A 1 107 ? -5.402 -3.537 18.764 1.00 95.75 107 LEU A N 1
ATOM 803 C CA . LEU A 1 107 ? -6.626 -2.753 18.949 1.00 95.75 107 LEU A CA 1
ATOM 804 C C . LEU A 1 107 ? -7.180 -2.863 20.371 1.00 95.75 107 LEU A C 1
ATOM 806 O O . LEU A 1 107 ? -7.700 -1.871 20.890 1.00 95.75 107 LEU A O 1
ATOM 810 N N . VAL A 1 108 ? -7.077 -4.052 20.968 1.00 96.44 108 VAL A N 1
ATOM 811 C CA . VAL A 1 108 ? -7.583 -4.415 22.297 1.00 96.44 108 VAL A CA 1
ATOM 812 C C . VAL A 1 108 ? -6.434 -5.033 23.109 1.00 96.44 108 VAL A C 1
ATOM 814 O O . VAL A 1 108 ? -6.352 -6.253 23.238 1.00 96.44 108 VAL A O 1
ATOM 817 N N . PRO A 1 109 ? -5.512 -4.209 23.649 1.00 95.62 109 PRO A N 1
ATOM 818 C CA . PRO A 1 109 ? -4.318 -4.711 24.334 1.00 95.62 109 PRO A CA 1
ATOM 819 C C . PRO A 1 109 ? -4.624 -5.455 25.638 1.00 95.62 109 PRO A C 1
ATOM 821 O O . PRO A 1 109 ? -3.848 -6.311 26.057 1.00 95.62 109 PRO A O 1
ATOM 824 N N . ASP A 1 110 ? -5.736 -5.105 26.291 1.00 96.19 110 ASP A N 1
ATOM 825 C CA . ASP A 1 110 ? -6.226 -5.767 27.496 1.00 96.19 110 ASP A CA 1
ATOM 826 C C . ASP A 1 110 ? -7.711 -6.133 27.324 1.00 96.19 110 ASP A C 1
ATOM 828 O O . ASP A 1 110 ? -8.589 -5.295 27.554 1.00 96.19 110 ASP A O 1
ATOM 832 N N . PRO A 1 111 ? -8.013 -7.377 26.907 1.00 95.12 111 PRO A N 1
ATOM 833 C CA . PRO A 1 111 ? -9.384 -7.834 26.703 1.00 95.12 111 PRO A CA 1
ATOM 834 C C . PRO A 1 111 ? -10.130 -8.113 28.016 1.00 95.12 111 PRO A C 1
ATOM 836 O O . PRO A 1 111 ? -11.293 -8.507 27.972 1.00 95.12 111 PRO A O 1
ATOM 839 N N . SER A 1 112 ? -9.486 -7.955 29.180 1.00 96.06 112 SER A N 1
ATOM 840 C CA . SER A 1 112 ? -10.146 -8.129 30.480 1.00 96.06 112 SER A CA 1
ATOM 841 C C . SER A 1 112 ? -10.926 -6.893 30.935 1.00 96.06 112 SER A C 1
ATOM 843 O O . SER A 1 112 ? -11.777 -7.004 31.818 1.00 96.06 112 SER A O 1
ATOM 845 N N . LEU A 1 113 ? -10.665 -5.733 30.326 1.00 95.50 113 LEU A N 1
ATOM 846 C CA . LEU A 1 113 ? -11.394 -4.496 30.587 1.00 95.50 113 LEU A CA 1
ATOM 847 C C . LEU A 1 113 ? -12.764 -4.510 29.897 1.00 95.50 113 LEU A C 1
ATOM 849 O O . LEU A 1 113 ? -12.927 -5.051 28.803 1.00 95.50 113 LEU A O 1
ATOM 853 N N . SER A 1 114 ? -13.747 -3.839 30.495 1.00 94.56 114 SER A N 1
ATOM 854 C CA . SER A 1 114 ? -14.989 -3.501 29.790 1.00 94.56 114 SER A CA 1
ATOM 855 C C . SER A 1 114 ? -14.749 -2.441 28.707 1.00 94.56 114 SER A C 1
ATOM 857 O O . SER A 1 114 ? -13.764 -1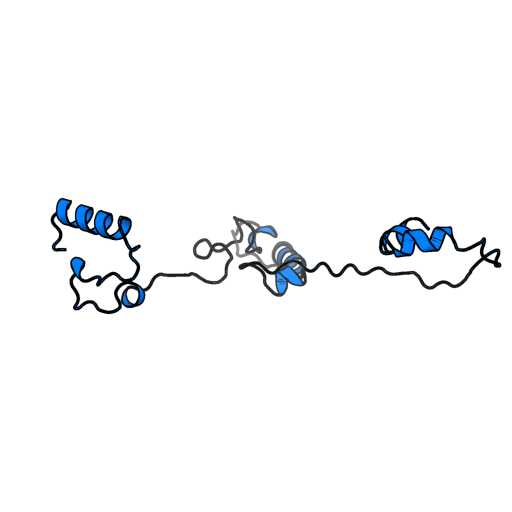.688 28.718 1.00 94.56 114 SER A O 1
ATOM 859 N N . ILE A 1 115 ? -15.690 -2.310 27.770 1.00 93.88 115 ILE A N 1
ATOM 860 C CA . ILE A 1 115 ? -15.628 -1.260 26.744 1.00 93.88 115 ILE A CA 1
ATOM 861 C C . ILE A 1 115 ? -15.690 0.123 27.415 1.00 93.88 115 ILE A C 1
ATOM 863 O O . ILE A 1 115 ? -15.013 1.067 26.992 1.00 93.88 115 ILE A O 1
ATOM 867 N N . ARG A 1 116 ? -16.444 0.254 28.510 1.00 91.81 116 ARG A N 1
ATOM 868 C CA . ARG A 1 116 ? -16.528 1.469 29.325 1.00 91.81 116 ARG A CA 1
ATOM 869 C C . ARG A 1 116 ? -15.213 1.842 29.999 1.00 91.81 116 ARG A C 1
ATOM 871 O O . ARG A 1 116 ? -14.926 3.039 30.080 1.00 91.81 116 ARG A O 1
ATOM 878 N N . GLU A 1 117 ? -14.440 0.850 30.429 1.00 93.12 117 GLU A N 1
ATOM 879 C CA . GLU A 1 117 ? -13.101 1.005 31.015 1.00 93.12 117 GLU A CA 1
ATOM 880 C C . GLU A 1 117 ? -12.005 1.237 29.968 1.00 93.12 117 GLU A C 1
ATOM 882 O O . GLU A 1 117 ? -10.887 1.599 30.327 1.00 93.12 117 GLU A O 1
ATOM 887 N N . GLY A 1 118 ? -12.330 1.124 28.677 1.00 91.75 118 GLY A N 1
ATOM 888 C CA . GLY A 1 118 ? -11.421 1.471 27.589 1.00 91.75 118 GLY A CA 1
ATOM 889 C C . GLY A 1 118 ? -10.640 0.291 27.018 1.00 91.75 118 GLY A C 1
ATOM 890 O O . GLY A 1 118 ? -9.519 0.495 26.559 1.00 91.75 118 GLY A O 1
ATOM 891 N N . ALA A 1 119 ? -11.230 -0.909 26.993 1.00 94.94 119 ALA A N 1
ATOM 892 C CA . ALA A 1 119 ? -10.627 -2.087 26.360 1.00 94.94 119 ALA A CA 1
ATOM 893 C C . ALA A 1 119 ? -10.158 -1.827 24.914 1.00 94.94 119 ALA A C 1
ATOM 895 O O . ALA A 1 119 ? -9.084 -2.264 24.508 1.00 94.94 119 ALA A O 1
ATOM 896 N N . ILE A 1 120 ? -10.941 -1.069 24.134 1.00 95.44 120 ILE A N 1
ATOM 897 C CA . ILE A 1 120 ? -10.643 -0.757 22.729 1.00 95.44 120 ILE A CA 1
ATOM 898 C C . ILE A 1 120 ? -9.747 0.488 22.646 1.00 95.44 120 ILE A C 1
ATOM 900 O O . ILE A 1 120 ? -10.218 1.608 22.438 1.00 95.44 120 ILE A O 1
ATOM 904 N N . ALA A 1 121 ? -8.435 0.291 22.778 1.00 93.69 121 ALA A N 1
ATOM 905 C CA . ALA A 1 121 ? -7.437 1.364 22.783 1.00 93.69 121 ALA A CA 1
ATOM 906 C C . ALA A 1 121 ? -7.390 2.177 21.476 1.00 93.69 121 ALA A C 1
ATOM 908 O O . ALA A 1 121 ? -6.991 3.340 21.472 1.00 93.69 121 ALA A O 1
ATOM 909 N N . ALA A 1 122 ? -7.807 1.579 20.357 1.00 94.12 122 ALA A N 1
ATOM 910 C CA . ALA A 1 122 ? -7.835 2.246 19.058 1.00 94.12 122 ALA A CA 1
ATOM 911 C C . ALA A 1 122 ? -8.979 3.259 18.888 1.00 94.12 122 ALA A C 1
ATOM 913 O O . ALA A 1 122 ? -9.002 4.000 17.901 1.00 94.12 122 ALA A O 1
ATOM 914 N N . TRP A 1 123 ? -9.952 3.287 19.803 1.00 95.00 123 TRP A N 1
ATOM 915 C CA . TRP A 1 123 ? -11.046 4.246 19.720 1.00 95.00 123 TRP A CA 1
ATOM 916 C C . TRP A 1 123 ? -10.587 5.677 20.027 1.00 95.00 123 TRP A C 1
ATOM 918 O O . TRP A 1 123 ? -9.741 5.902 20.894 1.00 95.00 123 TRP A O 1
ATOM 928 N N . PRO A 1 124 ? -11.158 6.683 19.338 1.00 92.31 124 PRO A N 1
ATOM 929 C CA . PRO A 1 124 ? -10.860 8.078 19.619 1.00 92.31 124 PRO A CA 1
ATOM 930 C C . PRO A 1 124 ? -11.338 8.466 21.024 1.00 92.31 124 PRO A C 1
ATOM 932 O O . PRO A 1 124 ? -12.394 8.034 21.484 1.00 92.31 124 PRO A O 1
ATOM 935 N N . GLY A 1 125 ? -10.580 9.330 21.699 1.00 90.31 125 GLY A N 1
ATOM 936 C CA . GLY A 1 125 ? -10.949 9.841 23.019 1.00 90.31 125 GLY A CA 1
ATOM 937 C C . GLY A 1 125 ? -12.138 10.815 23.008 1.00 90.31 125 GLY A C 1
ATOM 938 O O . GLY A 1 125 ? -12.761 11.085 21.980 1.00 90.31 125 GLY A O 1
ATOM 939 N N . ALA A 1 126 ? -12.414 11.392 24.181 1.00 89.56 126 ALA A N 1
ATOM 940 C CA . ALA A 1 126 ? -13.418 12.438 24.390 1.00 89.56 126 ALA A CA 1
ATOM 941 C C . ALA A 1 126 ? -14.833 12.048 23.903 1.00 89.56 126 ALA A C 1
ATOM 943 O O . ALA A 1 126 ? -15.351 10.981 24.241 1.00 89.56 126 ALA A O 1
ATOM 944 N N . TRP A 1 127 ? -15.500 12.944 23.174 1.00 92.00 127 TRP A N 1
ATOM 945 C CA . TRP A 1 127 ? -16.895 12.773 22.775 1.00 92.00 127 TRP A CA 1
ATOM 946 C C . TRP A 1 127 ? -17.083 11.643 21.756 1.00 92.00 127 TRP A C 1
ATOM 948 O O . TRP A 1 127 ? -18.074 10.925 21.834 1.00 92.00 127 TRP A O 1
ATOM 958 N N . GLN A 1 128 ? -16.125 11.432 20.853 1.00 93.88 128 GLN A N 1
ATOM 959 C CA . GLN A 1 128 ? -16.205 10.396 19.824 1.00 93.88 128 GLN A CA 1
ATOM 960 C C . GLN A 1 128 ? -16.203 8.995 20.449 1.00 93.88 128 GLN A C 1
ATOM 962 O O . GLN A 1 128 ? -17.043 8.171 20.100 1.00 93.88 128 GLN A O 1
ATOM 967 N N . GLY A 1 129 ? -15.342 8.746 21.439 1.00 93.62 129 GLY A N 1
ATOM 968 C CA . GLY A 1 129 ? -15.348 7.481 22.178 1.00 93.62 129 GLY A CA 1
ATOM 969 C C . GLY A 1 129 ? -16.624 7.273 23.000 1.00 93.62 129 GLY A C 1
ATOM 970 O O . GLY A 1 129 ? -17.128 6.157 23.097 1.00 93.62 129 GLY A O 1
ATOM 971 N N . LYS A 1 130 ? -17.209 8.341 23.568 1.00 92.31 130 LYS A N 1
ATOM 972 C CA . LYS A 1 130 ? -18.541 8.254 24.195 1.00 92.31 130 LYS A CA 1
ATOM 973 C C . LYS A 1 130 ? -19.621 7.903 23.167 1.00 92.31 130 LYS A C 1
ATOM 975 O O . LYS A 1 130 ? -20.428 7.028 23.439 1.00 92.31 130 LYS A O 1
ATOM 980 N N . ASN A 1 131 ? -19.612 8.544 22.001 1.00 95.88 131 ASN A N 1
ATOM 981 C CA . ASN A 1 131 ? -20.594 8.292 20.952 1.00 95.88 131 ASN A CA 1
ATOM 982 C C . ASN A 1 131 ? -20.564 6.831 20.477 1.00 95.88 131 ASN A C 1
ATOM 984 O O . ASN A 1 131 ? -21.620 6.223 20.361 1.00 95.88 131 ASN A O 1
ATOM 988 N N . LEU A 1 132 ? -19.374 6.251 20.282 1.00 96.56 132 LEU A N 1
ATOM 989 C CA . LEU A 1 132 ? -19.239 4.835 19.923 1.00 96.56 132 LEU A CA 1
ATOM 990 C C . LEU A 1 132 ? -19.814 3.904 21.005 1.00 96.56 132 LEU A C 1
ATOM 992 O O . LEU A 1 132 ? -20.509 2.949 20.672 1.00 96.56 132 LEU A O 1
ATOM 996 N N . ARG A 1 133 ? -19.603 4.216 22.292 1.00 94.50 133 ARG A N 1
ATOM 997 C CA . ARG A 1 133 ? -20.214 3.477 23.413 1.00 94.50 133 ARG A CA 1
ATOM 998 C C . ARG A 1 133 ? -21.738 3.596 23.437 1.00 94.50 133 ARG A C 1
ATOM 1000 O O . ARG A 1 133 ? -22.411 2.583 23.566 1.00 94.50 133 ARG A O 1
ATOM 1007 N N . ASP A 1 134 ? -22.272 4.806 23.272 1.00 94.69 134 ASP A N 1
ATOM 1008 C CA . ASP A 1 134 ? -23.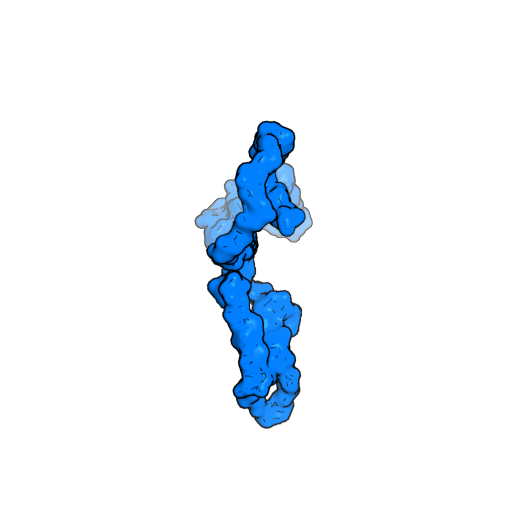722 5.045 23.245 1.00 94.69 134 ASP A CA 1
ATOM 1009 C C . ASP A 1 134 ? -24.390 4.295 22.070 1.00 94.69 134 ASP A C 1
ATOM 1011 O O . ASP A 1 134 ? -25.505 3.796 22.199 1.00 94.69 134 AS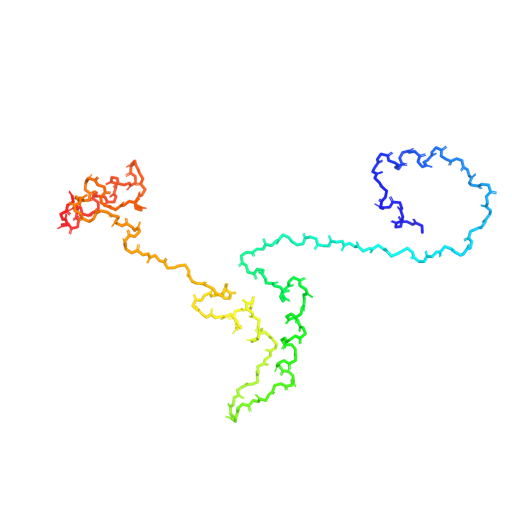P A O 1
ATOM 1015 N N . VAL A 1 135 ? -23.706 4.194 20.921 1.00 96.31 135 VAL A N 1
ATOM 1016 C CA . VAL A 1 135 ? -24.179 3.416 19.763 1.00 96.31 135 VAL A CA 1
ATOM 1017 C C . VAL A 1 135 ? -24.227 1.923 20.084 1.00 96.31 135 VAL A C 1
ATOM 1019 O O . VAL A 1 135 ? -25.209 1.273 19.737 1.00 96.31 135 VAL A O 1
ATOM 1022 N N . LEU A 1 136 ? -23.203 1.375 20.746 1.00 96.56 136 LEU A N 1
ATOM 1023 C CA . LEU A 1 136 ? -23.207 -0.034 21.150 1.00 96.56 136 LEU A CA 1
ATOM 1024 C C . LEU A 1 136 ? -24.327 -0.349 22.148 1.00 96.56 136 LEU A C 1
ATOM 1026 O O . LEU A 1 136 ? -25.018 -1.351 21.976 1.00 96.56 136 LEU A O 1
ATOM 1030 N N . ASP A 1 137 ? -24.550 0.534 23.121 1.00 95.31 137 ASP A N 1
ATOM 1031 C CA . ASP A 1 137 ? -25.619 0.402 24.118 1.00 95.31 137 ASP A CA 1
ATOM 1032 C C . ASP A 1 137 ? -27.005 0.425 23.444 1.00 95.31 137 ASP A C 1
ATOM 1034 O O . ASP A 1 137 ? -27.844 -0.446 23.668 1.00 95.31 137 ASP A O 1
ATOM 1038 N N . ALA A 1 138 ? -27.221 1.344 22.493 1.00 96.69 138 ALA A N 1
ATOM 1039 C CA . ALA A 1 138 ? -28.454 1.405 21.703 1.00 96.69 138 ALA A CA 1
ATOM 1040 C C . ALA A 1 138 ? -28.679 0.170 20.806 1.00 96.69 138 ALA A C 1
ATOM 1042 O O . ALA A 1 138 ? -29.823 -0.163 20.491 1.00 96.69 138 ALA A O 1
ATOM 1043 N N . LEU A 1 139 ? -27.603 -0.504 20.388 1.00 97.19 139 LEU A N 1
ATOM 1044 C CA . LEU A 1 139 ? -27.650 -1.766 19.642 1.00 97.19 139 LEU A CA 1
ATOM 1045 C C . LEU A 1 139 ? -27.834 -2.994 20.553 1.00 97.19 139 LEU A C 1
ATOM 1047 O O . LEU A 1 139 ? -28.018 -4.097 20.038 1.00 97.19 139 LEU A O 1
ATOM 1051 N N . GLY A 1 140 ? -27.825 -2.817 21.878 1.00 95.12 140 GLY A N 1
ATOM 1052 C CA . GLY A 1 140 ? -28.015 -3.886 22.857 1.00 95.12 140 GLY A CA 1
ATOM 1053 C C . GLY A 1 140 ? -26.756 -4.700 23.164 1.00 95.12 140 GLY A C 1
ATOM 1054 O O . GLY A 1 140 ? -26.876 -5.833 23.629 1.00 95.12 140 GLY A O 1
ATOM 1055 N N . TYR A 1 141 ? -25.565 -4.162 22.892 1.00 94.75 141 TYR A N 1
ATOM 1056 C CA . TYR A 1 141 ? -24.307 -4.753 23.354 1.00 94.75 141 TYR A CA 1
ATOM 1057 C C . TYR A 1 141 ? -24.006 -4.316 24.790 1.00 94.75 141 TYR A C 1
ATOM 1059 O O . TYR A 1 141 ? -24.336 -3.200 25.177 1.00 94.75 141 TYR A O 1
ATOM 1067 N N . ASP A 1 142 ? -23.357 -5.185 25.565 1.00 89.19 142 ASP A N 1
ATOM 1068 C CA . ASP A 1 142 ? -22.883 -4.851 26.911 1.00 89.19 142 ASP A CA 1
ATOM 1069 C C . ASP A 1 142 ? -21.609 -3.992 26.818 1.00 89.19 142 ASP A C 1
ATOM 1071 O O . ASP A 1 142 ? -20.648 -4.386 26.148 1.00 89.19 142 ASP A O 1
ATOM 1075 N N . VAL A 1 143 ? -21.633 -2.794 27.420 1.00 87.56 143 VAL A N 1
ATOM 1076 C CA . VAL A 1 143 ? -20.619 -1.731 27.232 1.00 87.56 143 VAL A CA 1
ATOM 1077 C C . VAL A 1 143 ? -19.972 -1.289 28.535 1.00 87.56 143 VAL A C 1
ATOM 1079 O O . VAL A 1 143 ? -20.677 -0.702 29.398 1.00 87.56 143 VAL A O 1
#

Foldseek 3Di:
DVVVLVPDDPVVNVVVVVDPDDPDPDDPDDDPDDDDPPP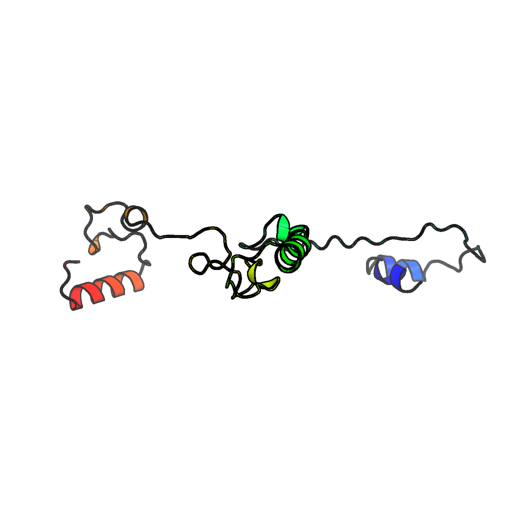PDPDDLLDDPCVVVVVLVVVLQCCQPVNDDDPPDDRDHSLLSALQHPNVNDPQCSSSPDDDDDDVCVQQVDPVDDLVRPRRVPFDDDPRSVVVVVVCVVVVHGD

pLDDT: mean 85.33, std 12.52, range [47.97, 97.19]

Radius of gyration: 30.63 Å; chains: 1; bounding box: 69×66×59 Å